Protein AF-A0A8T4YUL7-F1 (afdb_monomer)

Secondary structure (DSSP, 8-state):
----STHHHHHHHHHHHTTSEEEEEETTEEEEEE-HHHHHHTT--SSHHHHHHHHHHHHHHHHHHHHHHHHHHHHHTTTS---

Foldseek 3Di:
DPPDDPVVVVVLVVCVVVVQWDWDDDDPDIDIDGDVVVCVVVVHDPDPVRRVVVVVVVVVVVVVVVVVVVVVVVVVVVVPPDD

Nearest PDB structures (foldseek):
  6juv-assembly1_A  TM=7.118E-01  e=2.879E-03  Pyrococcus yayanosii CH1
  2co5-assembly1_A  TM=6.940E-01  e=1.424E-01  Sulfolobus turreted icosahedral virus 1
  3ov8-assembly1_A  TM=7.054E-01  e=2.131E-01  Archaeoglobus fulgidus
  2a07-assembly1_G  TM=5.560E-01  e=3.141E+00  Homo sapiens
  3qrf-assembly2_H  TM=5.421E-01  e=5.753E+00  Homo sapiens

Mean predicted aligned error: 9.63 Å

Radius of gyration: 18.89 Å; Cα contacts (8 Å, |Δi|>4): 48; chains: 1; bounding box: 47×25×51 Å

Sequence (83 aa):
VKVRGNLAYGHIRDLVDKGLITEERLGRTKVLRTTRTFADYFSLSSEPRIMRQQLEKIFQQLEAKGKRSASLESQAEQLTGGG

Solvent-accessible surface area (backbone atoms only — not comparable to full-atom values): 4970 Å² total; per-residue (Å²): 134,86,87,70,57,80,64,50,64,52,56,52,48,56,34,39,77,68,50,31,30,49,81,44,79,58,87,98,43,74,49,75,42,78,35,64,57,34,16,65,75,70,74,45,52,79,48,69,72,56,29,51,56,52,50,53,51,52,52,54,50,51,57,55,47,54,56,51,51,55,56,51,52,65,54,52,60,70,72,72,74,82,131

Structure (mmCIF, N/CA/C/O backbone):
data_AF-A0A8T4YUL7-F1
#
_entry.id   AF-A0A8T4YUL7-F1
#
loop_
_atom_site.group_PDB
_atom_site.id
_atom_site.type_symbol
_atom_site.label_atom_id
_atom_site.label_alt_id
_atom_site.label_comp_id
_atom_site.label_asym_id
_atom_site.label_entity_id
_atom_site.label_seq_id
_atom_site.pdbx_PDB_ins_code
_atom_site.Cartn_x
_atom_site.Cartn_y
_atom_site.Cartn_z
_atom_site.occupancy
_atom_site.B_iso_or_equiv
_atom_site.auth_seq_id
_atom_site.auth_comp_id
_atom_site.auth_asym_id
_atom_site.auth_atom_id
_atom_site.pdbx_PDB_model_num
ATOM 1 N N . VAL A 1 1 ? 12.982 3.351 11.434 1.00 44.25 1 VAL A N 1
ATOM 2 C CA . VAL A 1 1 ? 11.980 2.301 11.741 1.00 44.25 1 VAL A CA 1
ATOM 3 C C . VAL A 1 1 ? 12.053 1.205 10.672 1.00 44.25 1 VAL A C 1
ATOM 5 O O . VAL A 1 1 ? 11.634 1.439 9.547 1.00 44.25 1 VAL A O 1
ATOM 8 N N . LYS A 1 2 ? 12.668 0.042 10.958 1.00 45.28 2 LYS A N 1
ATOM 9 C CA . LYS A 1 2 ? 12.672 -1.127 10.049 1.00 45.28 2 LYS A CA 1
ATOM 10 C C . LYS A 1 2 ? 11.385 -1.923 10.290 1.00 45.28 2 LYS A C 1
ATOM 12 O O . LYS A 1 2 ? 11.355 -2.808 11.135 1.00 45.28 2 LYS A O 1
ATOM 17 N N . VAL A 1 3 ? 10.323 -1.608 9.553 1.00 54.12 3 VAL A N 1
ATOM 18 C CA . VAL A 1 3 ? 9.081 -2.402 9.540 1.00 54.12 3 VAL A CA 1
ATOM 19 C C . VAL A 1 3 ? 9.317 -3.647 8.674 1.00 54.12 3 VAL A C 1
ATOM 21 O O . VAL A 1 3 ? 8.869 -3.727 7.536 1.00 54.12 3 VAL A O 1
ATOM 24 N N . ARG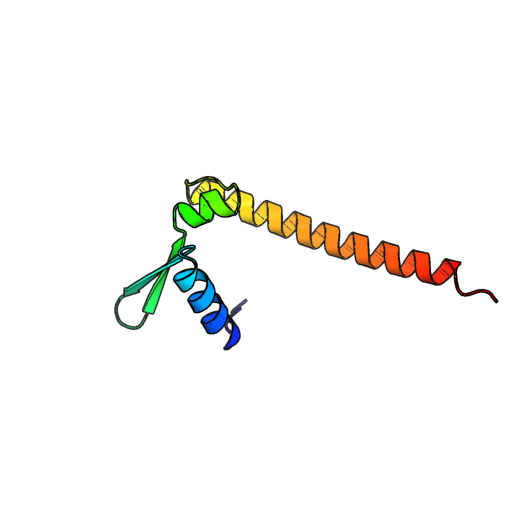 A 1 4 ? 10.162 -4.576 9.128 1.00 60.78 4 ARG A N 1
ATOM 25 C CA . ARG A 1 4 ? 10.480 -5.811 8.387 1.00 60.78 4 ARG A CA 1
ATOM 26 C C . ARG A 1 4 ? 10.481 -7.015 9.322 1.00 60.78 4 ARG A C 1
ATOM 28 O O . ARG A 1 4 ? 11.515 -7.628 9.551 1.00 60.78 4 ARG A O 1
ATOM 35 N N . GLY A 1 5 ? 9.312 -7.328 9.873 1.00 66.38 5 GLY A N 1
ATOM 36 C CA . GLY 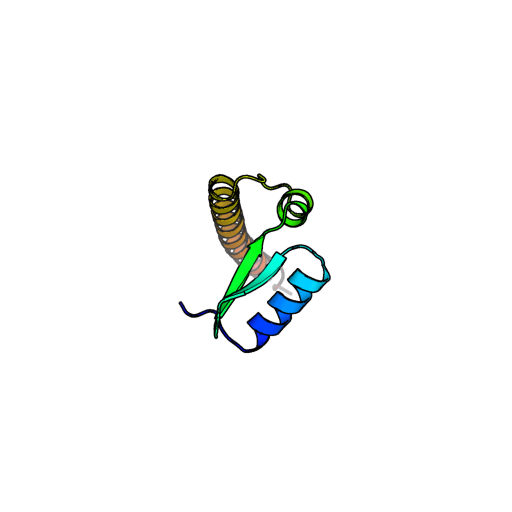A 1 5 ? 9.034 -8.675 10.374 1.00 66.38 5 GLY A CA 1
ATOM 37 C C . GLY A 1 5 ? 8.704 -9.624 9.214 1.00 66.38 5 GLY A C 1
ATOM 38 O O . GLY A 1 5 ? 8.383 -9.164 8.117 1.00 66.38 5 GLY A O 1
ATOM 39 N N . ASN A 1 6 ? 8.730 -10.941 9.452 1.00 70.81 6 ASN A N 1
ATOM 40 C CA . ASN A 1 6 ? 8.371 -11.967 8.454 1.00 70.81 6 ASN A CA 1
ATOM 41 C C . ASN A 1 6 ? 7.008 -11.721 7.778 1.00 70.81 6 ASN A C 1
ATOM 43 O O . ASN A 1 6 ? 6.834 -12.047 6.605 1.00 70.81 6 ASN A O 1
ATOM 47 N N . LEU A 1 7 ? 6.075 -11.079 8.488 1.00 79.56 7 LEU A N 1
ATOM 48 C CA . LEU A 1 7 ? 4.745 -10.719 7.990 1.00 79.56 7 LEU A CA 1
ATOM 49 C C . LEU A 1 7 ? 4.785 -9.790 6.768 1.00 79.56 7 LEU A C 1
ATOM 51 O O . LEU A 1 7 ? 3.952 -9.919 5.875 1.00 79.56 7 LEU A O 1
ATOM 55 N N . ALA A 1 8 ? 5.790 -8.913 6.664 1.00 82.75 8 ALA A N 1
ATOM 56 C CA . ALA A 1 8 ? 5.913 -7.991 5.536 1.00 82.75 8 ALA A CA 1
ATOM 57 C C . ALA A 1 8 ? 6.043 -8.736 4.196 1.00 82.75 8 ALA A C 1
ATOM 59 O O . ALA A 1 8 ? 5.470 -8.311 3.198 1.00 82.75 8 ALA A O 1
ATOM 60 N N . TYR A 1 9 ? 6.742 -9.876 4.172 1.00 85.88 9 TYR A N 1
ATOM 61 C CA . TYR A 1 9 ? 6.861 -10.700 2.966 1.00 85.88 9 TYR A CA 1
ATOM 62 C C . TYR A 1 9 ? 5.559 -11.426 2.602 1.00 85.88 9 TYR A C 1
ATOM 64 O O . TYR A 1 9 ? 5.377 -11.780 1.439 1.00 85.88 9 TYR A O 1
ATOM 72 N N . GLY A 1 10 ? 4.680 -11.685 3.577 1.00 89.38 10 GLY A N 1
ATOM 73 C CA . GLY A 1 10 ? 3.323 -12.178 3.325 1.00 89.38 10 GLY A CA 1
ATOM 74 C C . GLY A 1 10 ? 2.497 -11.108 2.620 1.00 89.38 10 GLY A C 1
ATOM 75 O O . GLY A 1 10 ? 2.061 -11.314 1.496 1.00 89.38 10 GLY A O 1
ATOM 76 N N . HIS A 1 11 ? 2.439 -9.911 3.204 1.00 90.50 11 HIS A N 1
ATOM 77 C CA . HIS A 1 11 ? 1.697 -8.791 2.620 1.00 90.50 11 HIS A CA 1
ATOM 78 C C . HIS A 1 11 ? 2.194 -8.390 1.229 1.00 90.50 11 HIS A C 1
ATOM 80 O O . HIS A 1 11 ? 1.389 -8.072 0.362 1.00 90.50 11 HIS A O 1
ATOM 86 N N . ILE A 1 12 ? 3.509 -8.417 0.987 1.00 91.50 12 ILE A N 1
ATOM 87 C CA . ILE A 1 12 ? 4.055 -8.148 -0.351 1.00 91.50 12 ILE A CA 1
ATOM 88 C C . ILE A 1 12 ? 3.525 -9.171 -1.361 1.00 91.50 12 ILE A C 1
ATOM 90 O O . ILE A 1 12 ? 3.122 -8.765 -2.445 1.00 91.50 12 ILE A O 1
ATOM 94 N N . ARG A 1 13 ? 3.487 -10.465 -1.011 1.00 91.75 13 ARG A N 1
ATOM 95 C CA . ARG A 1 13 ? 2.927 -11.504 -1.889 1.00 91.75 13 ARG A CA 1
ATOM 96 C C . ARG A 1 13 ? 1.451 -11.254 -2.170 1.00 91.75 13 ARG A C 1
ATOM 98 O O . ARG A 1 13 ? 1.086 -11.180 -3.333 1.00 91.75 13 ARG A O 1
ATOM 105 N N . ASP A 1 14 ? 0.654 -10.978 -1.141 1.00 94.12 14 ASP A N 1
ATOM 106 C CA . ASP A 1 14 ? -0.775 -10.690 -1.318 1.00 94.12 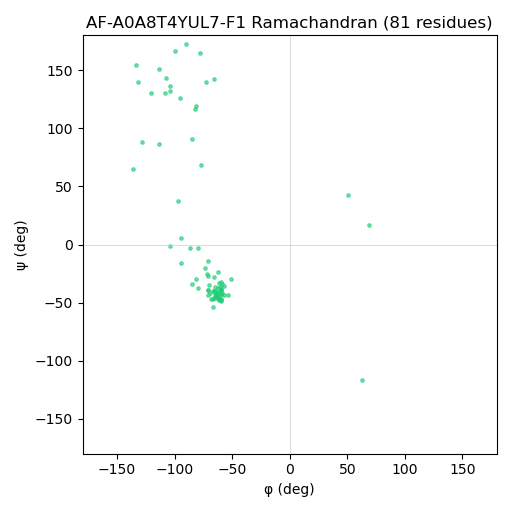14 ASP A CA 1
ATOM 107 C C . ASP A 1 14 ? -1.014 -9.472 -2.228 1.00 94.12 14 ASP A C 1
ATOM 109 O O . ASP A 1 14 ? -1.938 -9.455 -3.039 1.00 94.12 14 ASP A O 1
ATOM 113 N N . LEU A 1 15 ? -0.187 -8.428 -2.102 1.00 94.44 15 LEU A N 1
ATOM 114 C CA . LEU A 1 15 ? -0.281 -7.231 -2.941 1.00 94.44 15 LEU A CA 1
ATOM 115 C C . LEU A 1 15 ? 0.133 -7.503 -4.394 1.00 94.44 15 LEU A C 1
ATOM 117 O O . LEU A 1 15 ? -0.445 -6.903 -5.304 1.00 94.44 15 LEU A O 1
ATOM 121 N N . VAL A 1 16 ? 1.119 -8.377 -4.614 1.00 94.88 16 VAL A N 1
ATOM 122 C CA . VAL A 1 16 ? 1.530 -8.816 -5.957 1.00 94.88 16 VAL A CA 1
ATOM 123 C C . VAL A 1 16 ? 0.436 -9.674 -6.590 1.00 94.88 1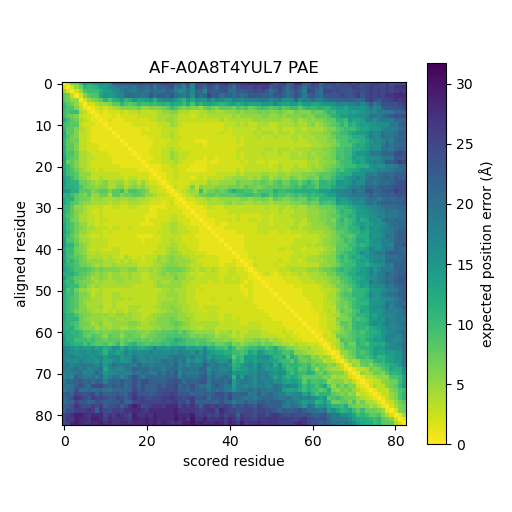6 VAL A C 1
ATOM 125 O O . VAL A 1 16 ? 0.035 -9.392 -7.716 1.00 94.88 16 VAL A O 1
ATOM 128 N N . ASP A 1 17 ? -0.105 -10.648 -5.856 1.00 95.44 17 ASP A N 1
ATOM 129 C CA . ASP A 1 17 ? -1.155 -11.557 -6.336 1.00 95.44 17 ASP A CA 1
ATOM 130 C C . ASP A 1 17 ? -2.435 -10.798 -6.713 1.00 95.44 17 ASP A C 1
ATOM 132 O O . ASP A 1 17 ? -3.120 -11.142 -7.675 1.00 95.44 17 ASP A O 1
ATOM 136 N N . LYS A 1 18 ? -2.734 -9.703 -6.004 1.00 94.69 18 LYS A N 1
ATOM 137 C CA . LYS A 1 18 ? -3.849 -8.795 -6.321 1.00 94.69 18 LYS A CA 1
ATOM 138 C C . LYS A 1 18 ? -3.550 -7.809 -7.458 1.00 94.69 18 LYS A C 1
ATOM 140 O O . LYS A 1 18 ? -4.415 -7.006 -7.801 1.00 94.69 18 LYS A O 1
ATOM 145 N N . GLY A 1 19 ? -2.337 -7.804 -8.011 1.00 94.81 19 GLY A N 1
ATOM 146 C CA . GLY A 1 19 ? -1.923 -6.871 -9.066 1.00 94.81 19 GLY A CA 1
ATOM 147 C C . GLY A 1 19 ? -1.803 -5.412 -8.608 1.00 94.81 19 GLY A C 1
ATOM 148 O O . GLY A 1 19 ? -1.767 -4.496 -9.434 1.00 94.81 19 GLY A O 1
ATOM 149 N N . LEU A 1 20 ? -1.744 -5.174 -7.296 1.00 95.31 20 LEU A N 1
ATOM 150 C CA . LEU A 1 20 ? -1.628 -3.839 -6.706 1.00 95.31 20 LEU A CA 1
ATOM 151 C C . LEU A 1 20 ? -0.172 -3.348 -6.719 1.00 95.31 20 LEU A C 1
ATOM 153 O O . LEU A 1 20 ? 0.089 -2.151 -6.821 1.00 95.31 20 LEU A O 1
ATOM 157 N N . ILE A 1 21 ? 0.803 -4.252 -6.654 1.00 95.62 21 ILE A N 1
ATOM 158 C CA . ILE A 1 21 ? 2.219 -3.903 -6.813 1.00 95.62 21 ILE A CA 1
ATOM 159 C C . ILE A 1 21 ? 2.911 -4.867 -7.773 1.00 95.62 21 ILE A C 1
ATOM 161 O O . ILE A 1 21 ? 2.516 -6.020 -7.906 1.00 95.62 21 ILE A O 1
ATOM 165 N N . THR A 1 22 ? 3.984 -4.406 -8.404 1.00 94.69 22 THR A N 1
ATOM 166 C CA . THR A 1 22 ? 4.909 -5.249 -9.171 1.00 94.69 22 THR A CA 1
ATOM 167 C C . THR A 1 22 ? 6.220 -5.403 -8.419 1.00 94.69 22 THR A C 1
ATOM 169 O O . THR A 1 22 ? 6.707 -4.433 -7.827 1.00 94.69 22 THR A O 1
ATOM 172 N N . GLU A 1 23 ? 6.823 -6.589 -8.493 1.00 93.81 23 GLU A N 1
ATOM 173 C CA . GLU A 1 23 ? 8.181 -6.835 -8.012 1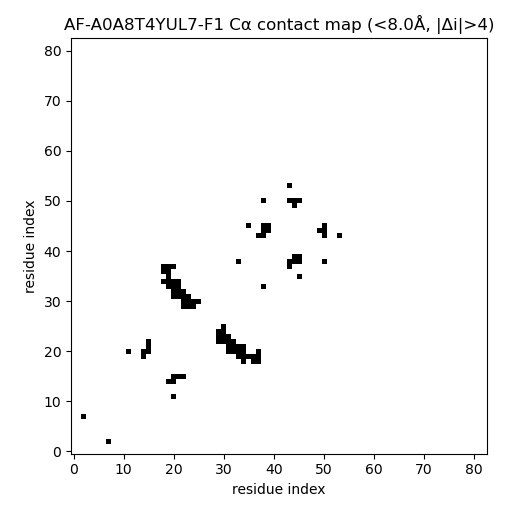.00 93.81 23 GLU A CA 1
ATOM 174 C C . GLU A 1 23 ? 9.167 -7.037 -9.171 1.00 93.81 23 GLU A C 1
ATOM 176 O O . GLU A 1 23 ? 8.935 -7.837 -10.071 1.00 93.81 23 GLU A O 1
ATOM 181 N N . GLU A 1 24 ? 10.295 -6.328 -9.129 1.00 93.12 24 GLU A N 1
ATOM 182 C CA . GLU A 1 24 ? 11.395 -6.463 -10.087 1.00 93.12 24 GLU A CA 1
ATOM 183 C C . GLU A 1 24 ? 12.674 -6.860 -9.339 1.00 93.12 24 GLU A C 1
ATOM 185 O O . GLU A 1 24 ? 13.027 -6.261 -8.317 1.00 93.12 24 GLU A O 1
ATOM 190 N N . ARG A 1 25 ? 13.374 -7.899 -9.808 1.00 91.44 25 ARG A N 1
ATOM 191 C CA . ARG A 1 25 ? 14.627 -8.350 -9.185 1.00 91.44 25 ARG A CA 1
ATOM 192 C C . ARG A 1 25 ? 15.793 -7.502 -9.682 1.00 91.44 25 ARG A C 1
ATOM 194 O O . ARG A 1 25 ? 16.158 -7.573 -10.848 1.00 91.44 25 ARG A O 1
ATOM 201 N N . LEU A 1 26 ? 16.426 -6.783 -8.761 1.00 91.56 26 LEU A N 1
ATOM 202 C CA . LEU A 1 26 ? 17.650 -6.026 -8.992 1.00 91.56 26 LEU A CA 1
ATOM 203 C C . LEU A 1 26 ? 18.792 -6.660 -8.185 1.00 91.56 26 LEU A C 1
ATOM 205 O O . LEU A 1 26 ? 19.057 -6.309 -7.030 1.00 91.56 26 LEU A O 1
ATOM 209 N N . GLY A 1 27 ? 19.434 -7.664 -8.786 1.00 91.25 27 GLY A N 1
ATOM 210 C CA . GLY A 1 27 ? 20.481 -8.458 -8.142 1.00 91.25 27 GLY A CA 1
ATOM 211 C C . GLY A 1 27 ? 19.957 -9.222 -6.920 1.00 91.25 27 GLY A C 1
ATOM 212 O O . GLY A 1 27 ? 19.092 -10.087 -7.041 1.00 91.25 27 GLY A O 1
ATOM 213 N N . ARG A 1 28 ? 20.485 -8.901 -5.731 1.00 90.00 28 ARG A N 1
ATOM 214 C CA . ARG A 1 28 ? 20.071 -9.506 -4.445 1.00 90.00 28 ARG A CA 1
ATOM 215 C C . ARG A 1 28 ? 18.878 -8.794 -3.793 1.00 90.00 28 ARG A C 1
ATOM 217 O O . ARG A 1 28 ? 18.416 -9.227 -2.739 1.00 90.00 28 ARG A O 1
ATOM 224 N N . THR A 1 29 ? 18.396 -7.711 -4.396 1.00 88.88 29 THR A N 1
ATOM 225 C CA . THR A 1 29 ? 17.307 -6.881 -3.873 1.00 88.88 29 THR A CA 1
ATOM 226 C C . THR A 1 29 ? 16.092 -6.984 -4.789 1.00 88.88 29 THR A C 1
ATOM 228 O O . THR A 1 29 ? 16.220 -7.186 -5.992 1.00 88.88 29 THR A O 1
ATOM 231 N N . LYS A 1 30 ? 14.894 -6.828 -4.224 1.00 89.00 30 LYS A N 1
ATOM 232 C CA . LYS A 1 30 ? 13.666 -6.629 -4.999 1.00 89.00 30 LYS A CA 1
ATOM 233 C C . LYS A 1 30 ? 13.249 -5.165 -4.931 1.00 89.00 30 LYS A C 1
ATOM 235 O O . LYS A 1 30 ? 13.202 -4.592 -3.840 1.00 89.00 30 LYS A O 1
ATOM 240 N N . VAL A 1 31 ? 12.942 -4.581 -6.080 1.00 93.06 31 VAL A N 1
ATOM 241 C CA . VAL A 1 31 ? 12.323 -3.262 -6.201 1.00 93.06 31 VAL A CA 1
ATOM 242 C C . VAL A 1 31 ? 10.821 -3.473 -6.323 1.00 93.06 31 VAL A C 1
ATOM 244 O O . VAL A 1 31 ? 10.368 -4.232 -7.174 1.00 93.06 31 VAL A O 1
ATOM 247 N N . LEU A 1 32 ? 10.053 -2.820 -5.455 1.00 93.62 32 LEU A N 1
ATOM 248 C CA . LEU A 1 32 ? 8.593 -2.862 -5.481 1.00 93.62 32 LEU A CA 1
ATOM 249 C C . LEU A 1 32 ? 8.068 -1.551 -6.057 1.00 93.62 32 LEU A C 1
ATOM 251 O O . LEU A 1 32 ? 8.560 -0.479 -5.691 1.00 93.62 32 LEU A O 1
ATOM 255 N N . ARG A 1 33 ? 7.072 -1.628 -6.939 1.00 93.88 33 ARG A N 1
ATOM 256 C CA . ARG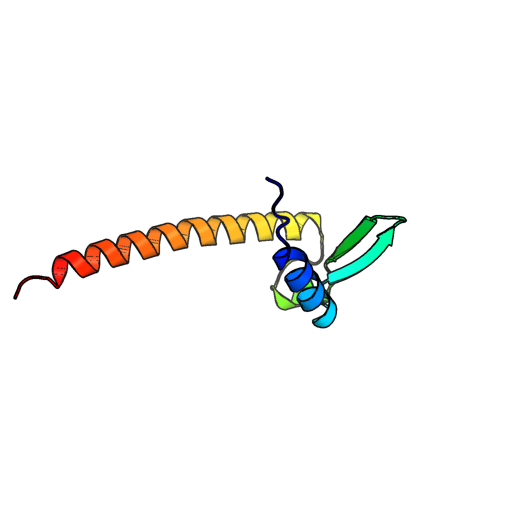 A 1 33 ? 6.415 -0.456 -7.534 1.00 93.88 33 ARG A CA 1
ATOM 257 C C . ARG A 1 33 ? 4.902 -0.594 -7.445 1.00 93.88 33 ARG A C 1
ATOM 259 O O . ARG A 1 33 ? 4.379 -1.687 -7.636 1.00 93.88 33 ARG A O 1
ATOM 266 N N . THR A 1 34 ? 4.213 0.503 -7.150 1.00 94.44 34 THR A N 1
ATOM 267 C CA . THR A 1 34 ? 2.749 0.566 -7.212 1.00 94.44 34 THR A CA 1
ATOM 268 C C . THR A 1 34 ? 2.290 0.571 -8.665 1.00 94.44 34 THR A C 1
ATOM 270 O O . THR A 1 34 ? 2.919 1.194 -9.524 1.00 94.44 34 THR A O 1
ATOM 273 N N . THR A 1 35 ? 1.215 -0.158 -8.953 1.00 94.81 35 THR A N 1
ATOM 274 C CA . THR A 1 35 ? 0.623 -0.209 -10.294 1.00 94.81 35 THR A CA 1
ATOM 275 C C . THR A 1 35 ? -0.437 0.874 -10.469 1.00 94.81 35 THR A C 1
ATOM 277 O O . THR A 1 35 ? -0.851 1.532 -9.515 1.00 94.81 35 THR A O 1
ATOM 280 N N . ARG A 1 36 ? -0.937 1.038 -11.696 1.00 93.19 36 ARG A N 1
ATOM 281 C CA . ARG A 1 36 ? -2.123 1.868 -11.939 1.00 93.19 36 ARG A CA 1
ATOM 282 C C . ARG A 1 36 ? -3.358 1.314 -11.221 1.00 93.19 36 ARG A C 1
ATOM 284 O O . ARG A 1 36 ? -4.096 2.083 -10.623 1.00 93.19 36 ARG A O 1
ATOM 291 N N . THR A 1 37 ? -3.497 -0.012 -11.164 1.00 93.56 37 THR A N 1
ATOM 292 C CA . THR A 1 37 ? -4.552 -0.693 -10.399 1.00 93.56 37 THR A CA 1
ATOM 293 C C . THR A 1 37 ? -4.531 -0.307 -8.922 1.00 93.56 37 THR A C 1
ATOM 295 O O . THR A 1 37 ? -5.588 -0.163 -8.323 1.00 93.56 37 THR A O 1
ATOM 298 N N . PHE A 1 38 ? -3.353 -0.083 -8.329 1.00 95.31 38 PHE A N 1
ATOM 299 C CA . PHE A 1 38 ? -3.252 0.453 -6.968 1.00 95.31 38 PHE A CA 1
ATOM 300 C C . PHE A 1 38 ? -3.923 1.817 -6.842 1.00 95.31 38 PHE A C 1
ATOM 302 O O . PHE A 1 38 ? -4.700 2.046 -5.917 1.00 95.31 38 PHE A O 1
ATOM 309 N N . ALA A 1 39 ? -3.605 2.724 -7.767 1.00 94.88 39 ALA A N 1
ATOM 310 C CA . ALA A 1 39 ? -4.164 4.066 -7.771 1.00 94.88 39 ALA A CA 1
ATOM 311 C C . ALA A 1 39 ? -5.690 4.009 -7.909 1.00 94.88 39 ALA A C 1
ATOM 313 O O . ALA A 1 39 ? -6.394 4.604 -7.101 1.00 94.88 39 ALA A O 1
ATOM 314 N N . ASP A 1 40 ? -6.187 3.210 -8.852 1.00 94.25 40 ASP A N 1
ATOM 315 C CA . ASP A 1 40 ? -7.620 3.054 -9.098 1.00 94.25 40 ASP A CA 1
ATOM 316 C C . ASP A 1 40 ? -8.338 2.411 -7.893 1.00 94.25 40 ASP A C 1
ATOM 318 O O . ASP A 1 40 ? -9.385 2.890 -7.466 1.00 94.25 40 ASP A O 1
ATOM 322 N N . TYR A 1 41 ? -7.752 1.373 -7.287 1.00 93.88 41 TYR A N 1
ATOM 323 C CA . TYR A 1 41 ? -8.344 0.652 -6.153 1.00 93.88 41 TYR A CA 1
ATOM 324 C C . TYR A 1 41 ? -8.490 1.526 -4.900 1.00 93.88 41 TYR A C 1
ATOM 326 O O . TYR A 1 41 ? -9.494 1.441 -4.194 1.00 93.88 41 TYR A O 1
ATOM 334 N N . PHE A 1 42 ? -7.497 2.371 -4.612 1.00 92.25 42 PHE A N 1
ATOM 335 C CA . PHE A 1 42 ? -7.518 3.272 -3.454 1.00 92.25 42 PHE A CA 1
ATOM 336 C C . PHE A 1 42 ? -8.043 4.678 -3.787 1.00 92.25 42 PHE A C 1
ATOM 338 O O . PHE A 1 42 ? -8.004 5.554 -2.921 1.00 92.25 42 PHE A O 1
ATOM 345 N N . SER A 1 43 ? -8.521 4.909 -5.016 1.00 93.88 43 SER A N 1
ATOM 346 C CA . SER A 1 43 ? -8.918 6.233 -5.522 1.00 93.88 43 SER A CA 1
ATOM 347 C C . SER A 1 43 ? -7.835 7.306 -5.310 1.00 93.88 43 SER A C 1
ATOM 349 O O . SER A 1 43 ? -8.107 8.434 -4.893 1.00 93.88 43 SER A O 1
ATOM 351 N N . LEU A 1 44 ? -6.580 6.937 -5.569 1.00 94.50 44 LEU A N 1
ATOM 352 C CA . LEU A 1 44 ? -5.401 7.796 -5.474 1.00 94.50 44 LEU A CA 1
ATOM 353 C C . LEU A 1 44 ? -4.977 8.310 -6.852 1.00 94.50 44 LEU A C 1
ATOM 355 O O . LEU A 1 44 ? -5.372 7.797 -7.897 1.00 94.50 44 LEU A O 1
ATOM 359 N N . SER A 1 45 ? -4.105 9.314 -6.856 1.00 93.25 45 SER A N 1
ATOM 360 C CA . SER A 1 45 ? -3.455 9.770 -8.080 1.00 93.25 45 SER A CA 1
ATOM 361 C C . SER A 1 45 ? -2.529 8.691 -8.645 1.00 93.25 45 SER A C 1
ATOM 363 O O . SER A 1 45 ? -1.808 8.028 -7.904 1.00 93.25 45 SER A O 1
ATOM 365 N N . SER A 1 46 ? -2.486 8.565 -9.973 1.00 89.88 46 SER A N 1
ATOM 366 C CA . SER A 1 46 ? -1.483 7.741 -10.665 1.00 89.88 46 SER A CA 1
ATOM 367 C C . SER A 1 46 ? -0.073 8.348 -10.606 1.00 89.88 46 SER A C 1
ATOM 369 O O . SER A 1 46 ? 0.904 7.658 -10.893 1.00 89.88 46 SER A O 1
ATOM 371 N N . GLU A 1 47 ? 0.062 9.626 -10.234 1.00 92.12 47 GLU A N 1
ATOM 372 C CA . GLU A 1 47 ? 1.360 10.287 -10.124 1.00 92.12 47 GLU A CA 1
ATOM 373 C C . GLU A 1 47 ? 2.039 9.961 -8.777 1.00 92.12 47 GLU A C 1
ATOM 375 O O . GLU A 1 47 ? 1.510 10.330 -7.724 1.00 92.12 47 GLU A O 1
ATOM 380 N N . PRO A 1 48 ? 3.235 9.332 -8.760 1.00 89.44 48 PRO A N 1
ATOM 381 C CA . PRO A 1 48 ? 3.840 8.809 -7.529 1.00 89.44 48 PRO A CA 1
ATOM 382 C C . PRO A 1 48 ? 4.077 9.853 -6.434 1.00 89.44 48 PRO A C 1
ATOM 384 O O . PRO A 1 48 ? 3.984 9.547 -5.245 1.00 89.44 48 PRO A O 1
ATOM 387 N N . ARG A 1 49 ? 4.392 11.095 -6.824 1.00 92.75 49 ARG A N 1
ATOM 388 C CA . ARG A 1 49 ? 4.631 12.196 -5.879 1.00 92.75 49 ARG A CA 1
ATOM 389 C C . ARG A 1 49 ? 3.351 12.564 -5.131 1.00 92.75 49 ARG A C 1
ATOM 391 O O . ARG A 1 49 ? 3.368 12.663 -3.908 1.00 92.75 49 ARG A O 1
ATOM 398 N N . ILE A 1 50 ? 2.249 12.702 -5.865 1.00 93.81 50 ILE A N 1
ATOM 399 C CA . ILE A 1 50 ? 0.936 13.048 -5.316 1.00 93.81 50 ILE A CA 1
ATOM 400 C C . ILE A 1 50 ? 0.358 11.873 -4.528 1.00 93.81 50 ILE A C 1
ATOM 402 O O . ILE A 1 50 ? -0.103 12.064 -3.405 1.00 93.81 50 ILE A O 1
ATOM 406 N N . MET A 1 51 ? 0.469 10.651 -5.056 1.00 93.88 51 MET A N 1
ATOM 407 C CA . MET A 1 51 ? 0.047 9.427 -4.368 1.00 93.88 51 MET A CA 1
ATOM 408 C C . MET A 1 51 ? 0.678 9.318 -2.976 1.00 93.88 51 MET A C 1
ATOM 410 O O . MET A 1 51 ? -0.004 9.003 -2.003 1.00 93.88 51 MET A O 1
ATOM 414 N N . ARG A 1 52 ? 1.976 9.626 -2.862 1.00 93.19 52 ARG A N 1
ATOM 415 C CA . ARG A 1 52 ? 2.692 9.597 -1.583 1.00 93.19 52 ARG A CA 1
ATOM 416 C C . ARG A 1 52 ? 2.126 10.604 -0.581 1.00 93.19 52 ARG A C 1
ATOM 418 O O . ARG A 1 52 ? 1.864 10.229 0.557 1.00 93.19 52 ARG A O 1
ATOM 425 N N . GLN A 1 53 ? 1.883 11.841 -1.013 1.00 95.12 53 GLN A N 1
ATOM 426 C CA . GLN A 1 53 ? 1.276 12.875 -0.165 1.00 95.12 53 GLN A CA 1
ATOM 427 C C . GLN A 1 53 ? -0.144 12.493 0.278 1.00 95.12 53 GLN A C 1
ATOM 429 O O . GLN A 1 53 ? -0.516 12.695 1.434 1.00 95.12 53 GLN A O 1
ATOM 434 N N . GLN A 1 54 ? -0.938 11.909 -0.625 1.00 94.81 54 GLN A N 1
ATOM 435 C CA . GLN A 1 54 ? -2.287 11.439 -0.310 1.00 94.81 54 GLN A CA 1
ATOM 436 C C . GLN A 1 54 ? -2.262 10.306 0.721 1.00 94.81 54 GLN A C 1
ATOM 438 O O . GLN A 1 54 ? -3.014 10.356 1.692 1.00 94.81 54 GLN A O 1
ATOM 443 N N . LEU A 1 55 ? -1.371 9.324 0.552 1.00 93.56 55 LEU A N 1
ATOM 444 C CA . LEU A 1 55 ? -1.192 8.236 1.515 1.00 93.56 55 LEU A CA 1
ATOM 445 C C . LEU A 1 55 ? -0.785 8.760 2.895 1.00 93.56 55 LEU A C 1
ATOM 447 O O . LEU A 1 55 ? -1.394 8.372 3.888 1.00 93.56 55 LEU A O 1
ATOM 451 N N . GLU A 1 56 ? 0.190 9.669 2.970 1.00 93.62 56 GLU A N 1
ATOM 452 C CA . GLU A 1 56 ? 0.608 10.282 4.240 1.00 93.62 56 GLU A CA 1
ATOM 453 C C . GLU A 1 56 ? -0.567 10.965 4.953 1.00 93.62 56 GLU A C 1
ATOM 455 O O . GLU A 1 56 ? -0.767 10.754 6.151 1.00 93.62 56 GLU A O 1
ATOM 460 N N . LYS A 1 57 ? -1.404 11.706 4.215 1.00 93.81 57 LYS A N 1
ATOM 461 C CA . LYS A 1 57 ? -2.606 12.344 4.769 1.00 93.81 57 LYS A CA 1
ATOM 462 C C . LYS A 1 57 ? -3.633 11.324 5.268 1.00 93.81 57 LYS A C 1
ATOM 464 O O . LYS A 1 57 ? -4.173 11.499 6.359 1.00 93.81 57 LYS A O 1
ATOM 469 N N . ILE A 1 58 ? -3.886 10.260 4.501 1.00 92.19 58 ILE A N 1
ATOM 470 C CA . ILE A 1 58 ? -4.806 9.182 4.897 1.00 92.19 58 ILE A CA 1
ATOM 471 C C . ILE A 1 58 ? -4.323 8.532 6.197 1.00 92.19 58 ILE A C 1
ATOM 473 O O . ILE A 1 58 ? -5.107 8.394 7.135 1.00 92.19 58 ILE A O 1
ATOM 477 N N . PHE A 1 59 ? -3.036 8.188 6.299 1.00 89.69 59 PHE A N 1
ATOM 478 C CA . PHE A 1 59 ? -2.489 7.578 7.513 1.00 89.69 59 PHE A CA 1
ATOM 479 C C . PHE A 1 59 ? -2.579 8.509 8.725 1.00 89.69 59 PHE A C 1
ATOM 481 O O . PHE A 1 59 ? -3.043 8.073 9.776 1.00 89.69 59 PHE A O 1
ATOM 488 N N . GLN A 1 60 ? -2.254 9.797 8.577 1.00 91.62 60 GLN A N 1
ATOM 489 C CA . GLN A 1 60 ? -2.413 10.781 9.659 1.00 91.62 60 GLN A CA 1
ATOM 490 C C . GLN A 1 60 ? -3.868 10.877 10.146 1.00 91.62 60 GLN A C 1
ATOM 492 O O . GLN A 1 60 ? -4.129 10.940 11.350 1.00 91.62 60 GLN A O 1
ATOM 497 N N . GLN A 1 61 ? -4.835 10.865 9.223 1.00 89.56 61 GLN A N 1
ATOM 498 C CA . GLN A 1 61 ? -6.257 10.889 9.570 1.00 89.56 61 GLN A CA 1
ATOM 499 C C . GLN A 1 61 ? -6.701 9.610 10.284 1.00 89.56 61 GLN A C 1
ATOM 501 O O . GLN A 1 61 ? -7.477 9.687 11.239 1.00 89.56 61 GLN A O 1
ATOM 506 N N . LEU A 1 62 ? -6.210 8.448 9.852 1.00 87.94 62 LEU A N 1
ATOM 507 C CA . LEU A 1 62 ? -6.500 7.169 10.499 1.00 87.94 62 LEU A CA 1
ATOM 508 C C . LEU A 1 62 ? -5.934 7.119 11.922 1.00 87.94 62 LEU A C 1
ATOM 510 O O . LEU A 1 62 ? -6.652 6.722 12.840 1.00 87.94 62 LEU A O 1
ATOM 514 N N . GLU A 1 63 ? -4.707 7.594 12.139 1.00 86.88 63 GLU A N 1
ATOM 515 C CA . GLU A 1 63 ? -4.112 7.681 13.479 1.00 86.88 63 GLU A CA 1
ATOM 516 C C . GLU A 1 63 ? -4.889 8.637 14.396 1.00 86.88 63 GLU A C 1
ATOM 518 O O . GLU A 1 63 ? -5.146 8.323 15.563 1.00 86.88 63 GLU A O 1
ATOM 523 N N . ALA A 1 64 ? -5.320 9.787 13.871 1.00 82.31 64 ALA A N 1
ATOM 524 C CA . ALA A 1 64 ? -6.130 10.744 14.621 1.00 82.31 64 ALA A CA 1
ATOM 525 C C . ALA A 1 64 ? -7.521 10.185 14.967 1.00 82.31 64 ALA A C 1
ATOM 527 O O . ALA A 1 64 ? -8.015 10.388 16.079 1.00 82.31 64 ALA A O 1
ATOM 528 N N . LYS A 1 65 ? -8.155 9.458 14.037 1.00 76.62 65 LYS A N 1
ATOM 529 C CA . LYS A 1 65 ? -9.470 8.838 14.246 1.00 76.62 65 LYS A CA 1
ATOM 530 C C . LYS A 1 65 ? -9.399 7.661 15.223 1.00 76.62 65 LYS A C 1
ATOM 532 O O . LYS A 1 65 ? -10.280 7.550 16.070 1.00 76.62 65 LYS A O 1
ATOM 537 N N . GLY A 1 66 ? -8.343 6.847 15.164 1.00 75.69 66 GLY A N 1
ATOM 538 C CA . GLY A 1 66 ? -8.113 5.747 16.107 1.00 75.69 66 GLY A CA 1
ATOM 539 C C . GLY A 1 66 ? -8.010 6.229 17.557 1.00 75.69 66 GLY A C 1
ATOM 540 O O . GLY A 1 66 ? -8.654 5.670 18.440 1.00 75.69 66 GLY A O 1
ATOM 541 N N . LYS A 1 67 ? -7.303 7.343 17.796 1.00 65.50 67 LYS A N 1
ATOM 542 C CA . LYS A 1 67 ? -7.228 7.975 19.128 1.00 65.50 67 LYS A CA 1
ATOM 543 C C . LYS A 1 67 ? -8.576 8.522 19.605 1.00 65.50 67 LYS A C 1
ATOM 545 O O . LYS A 1 67 ? -8.892 8.447 20.789 1.00 65.50 67 LYS A O 1
ATOM 550 N N . ARG A 1 68 ? -9.375 9.066 18.684 1.00 65.94 68 ARG A N 1
ATOM 551 C CA . ARG A 1 68 ? -10.710 9.604 18.981 1.00 65.94 68 ARG A CA 1
ATOM 552 C C . ARG A 1 68 ? -11.706 8.506 19.344 1.00 65.94 68 ARG A C 1
ATOM 554 O O . ARG A 1 68 ? -12.463 8.691 20.285 1.00 65.94 68 ARG A O 1
ATOM 561 N N . SER A 1 69 ? -11.681 7.379 18.632 1.00 66.12 69 SER A N 1
ATOM 562 C CA . SER A 1 69 ? -12.568 6.243 18.912 1.00 66.12 69 SER A CA 1
ATOM 563 C C . SER A 1 69 ? -12.258 5.619 20.274 1.00 66.12 69 SER A C 1
ATOM 565 O O . SER A 1 69 ? -13.164 5.493 21.090 1.00 66.12 69 SER A O 1
ATOM 567 N N . ALA A 1 70 ? -10.973 5.392 20.576 1.00 63.47 70 ALA A N 1
ATOM 568 C CA . ALA A 1 70 ? -10.545 4.871 21.876 1.00 63.47 70 ALA A CA 1
ATOM 569 C C . ALA A 1 70 ? -10.962 5.786 23.044 1.00 63.47 70 ALA A C 1
ATOM 571 O O . ALA A 1 70 ? -11.403 5.314 24.084 1.00 63.47 70 ALA A O 1
ATOM 572 N N . SER A 1 71 ? -10.879 7.110 22.864 1.00 64.25 71 SER A N 1
ATOM 573 C CA . SER A 1 71 ? -11.302 8.070 23.890 1.00 64.25 71 SER A CA 1
ATOM 574 C C . SER A 1 71 ? -12.824 8.136 24.082 1.00 64.25 71 SER A C 1
ATOM 576 O O . SER A 1 71 ? -13.267 8.487 25.175 1.00 64.25 71 SER A O 1
ATOM 578 N N . LEU A 1 72 ? -13.624 7.829 23.056 1.00 65.25 72 LEU A N 1
ATOM 579 C CA . LEU A 1 72 ? -15.089 7.800 23.146 1.00 65.25 72 LEU A CA 1
ATOM 580 C C . LEU A 1 72 ? -15.594 6.507 23.802 1.00 65.25 72 LEU A C 1
ATOM 582 O O . LEU A 1 72 ? -16.524 6.570 24.601 1.00 65.25 72 LEU A O 1
ATOM 586 N N . GLU A 1 73 ? -14.951 5.366 23.536 1.00 63.97 73 GLU A N 1
ATOM 587 C CA . GLU A 1 73 ? -15.257 4.090 24.205 1.00 63.97 73 GLU A CA 1
ATOM 588 C C . GLU A 1 73 ? -14.988 4.175 25.714 1.00 63.97 73 GLU A C 1
ATOM 590 O O . GLU A 1 73 ? -15.886 3.903 26.509 1.00 63.97 73 GLU A O 1
ATOM 595 N N . SER A 1 74 ? -13.832 4.719 26.120 1.00 61.47 74 SER A N 1
ATOM 596 C CA . SER A 1 74 ? -13.511 4.906 27.545 1.00 61.47 74 SER A CA 1
ATOM 597 C C . SER A 1 74 ? -14.473 5.846 28.286 1.00 61.47 74 SER A C 1
ATOM 599 O O . SER A 1 74 ? -14.567 5.775 29.510 1.00 61.47 74 SER A O 1
ATOM 601 N N . GLN A 1 75 ? -15.157 6.753 27.577 1.00 61.50 75 GLN A N 1
ATOM 602 C CA . GLN A 1 75 ? -16.164 7.652 28.156 1.00 61.50 75 GLN A CA 1
ATOM 603 C C . GLN A 1 75 ? -17.549 6.994 28.246 1.00 61.50 75 GLN A C 1
ATOM 605 O O . GLN A 1 75 ? -18.282 7.260 29.196 1.00 61.50 75 GLN A O 1
ATOM 610 N N . ALA A 1 76 ? -17.905 6.123 27.297 1.00 63.38 76 ALA A N 1
ATOM 611 C CA . ALA A 1 76 ? -19.176 5.402 27.309 1.00 63.38 76 ALA A CA 1
ATOM 612 C C . ALA A 1 76 ? -19.224 4.325 28.409 1.00 63.38 76 ALA A C 1
ATOM 614 O O . ALA A 1 76 ? -20.238 4.208 29.095 1.00 63.38 76 ALA A O 1
ATOM 615 N N . GLU A 1 77 ? -18.120 3.608 28.647 1.00 60.62 77 GLU A N 1
ATOM 616 C CA . GLU A 1 77 ? -18.035 2.581 29.703 1.00 60.62 77 GLU A CA 1
ATOM 617 C C . GLU A 1 77 ? -18.149 3.162 31.127 1.00 60.62 77 GLU A C 1
ATOM 619 O O . GLU A 1 77 ? -18.652 2.495 32.030 1.00 60.62 77 GLU A O 1
ATOM 624 N N . GLN A 1 78 ? -17.754 4.425 31.337 1.00 61.66 78 GLN A N 1
ATOM 625 C CA . GLN A 1 78 ? -17.892 5.109 32.634 1.00 61.66 78 GLN A CA 1
ATOM 626 C C . GLN A 1 78 ? -19.340 5.512 32.962 1.00 61.66 78 GLN A C 1
ATOM 628 O O . GLN A 1 78 ? -19.661 5.728 34.128 1.00 61.66 78 GLN A O 1
ATOM 633 N N . LEU A 1 79 ? -20.223 5.606 31.961 1.00 60.50 79 LEU A N 1
ATOM 634 C CA . LEU A 1 79 ? -21.617 6.032 32.135 1.00 60.50 79 LEU A CA 1
ATOM 635 C C . LEU A 1 79 ? -22.594 4.858 32.318 1.00 60.50 79 LEU A C 1
ATOM 637 O O . LEU A 1 79 ? -23.714 5.073 32.773 1.00 60.50 79 LEU A O 1
ATOM 641 N N . THR A 1 80 ? -22.191 3.625 31.993 1.00 64.88 80 THR A N 1
ATOM 642 C CA . THR A 1 80 ? -23.059 2.432 32.061 1.00 64.88 80 THR A CA 1
ATOM 643 C C . THR A 1 80 ? -22.777 1.517 33.260 1.00 64.88 80 THR A C 1
ATOM 645 O O . THR A 1 80 ? -23.460 0.512 33.427 1.00 64.88 80 THR A O 1
ATOM 648 N N . GLY A 1 81 ? -21.789 1.841 34.102 1.00 58.69 81 GLY A N 1
ATOM 649 C CA . GLY A 1 81 ? -21.321 1.009 35.222 1.00 58.69 81 GLY A CA 1
ATOM 650 C C . GLY A 1 81 ? -21.895 1.359 36.600 1.00 58.69 81 GLY A C 1
ATOM 651 O O . GLY A 1 81 ? -21.159 1.312 37.582 1.00 58.69 81 GLY A O 1
ATOM 652 N N . GLY A 1 82 ? -23.170 1.742 36.686 1.00 54.12 82 GLY A N 1
ATOM 653 C CA . GLY A 1 82 ? -23.847 2.032 37.954 1.00 54.12 82 GLY A CA 1
ATOM 654 C C . GLY A 1 82 ? -25.164 1.273 38.078 1.00 54.12 82 GLY A C 1
ATOM 655 O O . GLY A 1 82 ? -26.207 1.801 37.698 1.00 54.12 82 GLY A O 1
ATOM 656 N N . GLY A 1 83 ? -25.096 0.049 38.601 1.00 41.47 83 GLY A N 1
ATOM 657 C CA . GLY A 1 83 ? -26.233 -0.797 38.965 1.00 41.47 83 GLY A CA 1
ATOM 658 C C . GLY A 1 83 ? -25.781 -1.906 39.895 1.00 41.47 83 GLY A C 1
ATOM 659 O O . GLY A 1 83 ? -25.019 -2.768 39.409 1.00 41.47 83 GLY A O 1
#

pLDDT: mean 82.84, std 15.02, range [41.47, 95.62]

===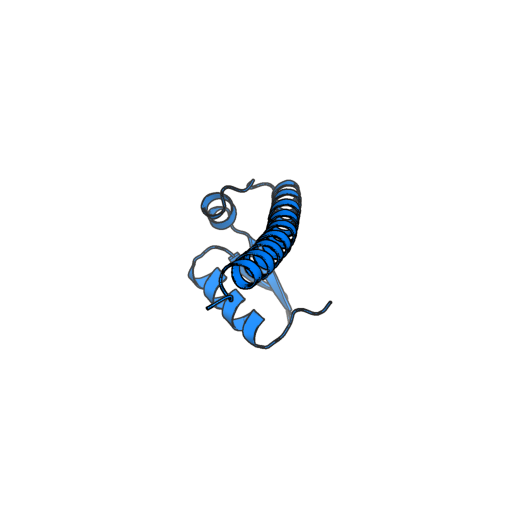 Feature glossary ===
The record interleaves many kinds of information about one protein. Here is each kind framed as the question it answers.

Q: What does the local fold look like, residue by residue?
A: The Foldseek 3Di string encodes local tertiary geometry as a 20-letter alphabet — one character per residue — derived from the relative positions of nearby Cα atoms. Unlike the amino-acid sequence, 3Di is a direct function of the 3D structure, so two proteins with the same fold have similar 3Di strings even at low sequence identity.

Q: Which residues are in helices, strands, or loops?
A: The SS8 string is DSSP's per-residue secondary-structure call. α-helix (H) means an i→i+4 H-bond ladder; β-strand (E) means the residue participates in a β-sheet; 3₁₀ (G) and π (I) are tighter and wider helices; T/S are turns/bends; '-' is loop.

Q: How big and how compact is the whole molecule?
A: Radius of gyration (Rg) is the root-mean-square distance of Cα atoms from their centroid — a single number for overall size and compactness. A globular domain of N residues has Rg ≈ 2.2·N^0.38 Å; an extended or disordered chain has a much larger Rg. The Cα contact count is the number of residue pairs whose Cα atoms are within 8 Å and are more than four positions apart in sequence — a standard proxy for tertiary packing density. The bounding box is the smallest axis-aligned box enclosing all Cα atoms.

Q: Where is each backbone atom in 3D?
A: Structure coordinates are given as an mmCIF _atom_site loop: one row per atom with element, residue name, chain id, sequence number, and x/y/z position in Å. Only the four main-chain atoms per residue are included here; side chains are omitted to keep the record compact.

Q: What is the amino-acid chain?
A: Primary structure: the covalent order of the twenty standard amino acids along the backbone. Two proteins with the same sequence will (almost always) fold to the same structure; two with 30% identity often share a fold but not the details.

Q: What if only a Cα trace is available?
A: Three-state secondary structure (P-SEA) collapses the eight DSSP classes into helix (a), strand (b), and coil (c). P-SEA assigns these from Cα geometry alone — distances and angles — without requiring backbone oxygens, so it works on any Cα trace.

Q: What family and function is it annotated with?
A: Database cross-references. InterPro integrates a dozen domain/family signature databases into unified entries with residue-range hits. GO terms attach function/process/location labels with evidence codes. CATH codes position the fold in a four-level structural taxonomy. Org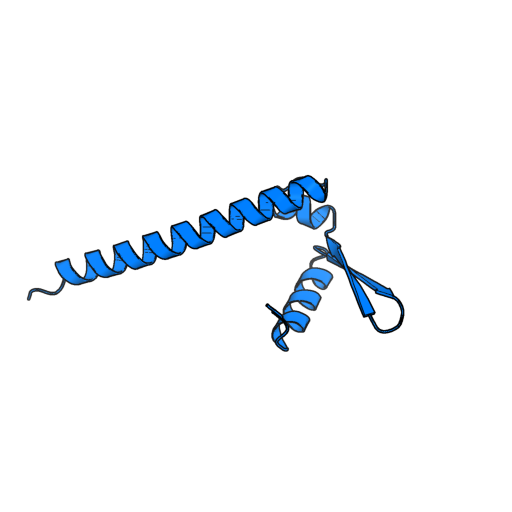anism is the NCBI-taxonomy species name.

Q: How confident is the AlphaFold model at each residue?
A: pLDDT is the predicted lDDT-Cα score: AlphaFold's confidence that the local enviro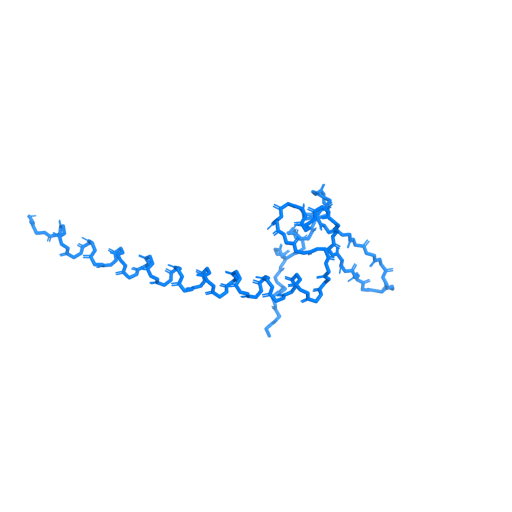nment of each residue (all inter-atomic distances within 15 Å) is correctly placed. It is a per-residue number between 0 and 100, with higher meaning more reliable.

Q: How mobile is each atom in the crystal?
A: B-factor (Debye–Waller factor) reflects atomic displacement in the crystal lattice. It is an experimental observable (units Å²), not a prediction; low values mean the atom is pinned down, high values mean it moves or is heterogeneous across the crystal.

Q: Which residues are buried vs exposed?
A: SASA measures how much of the protein is reachable by solvent. It is computed by rolling a water-sized probe over the atomic surface and summing the exposed area (Å²). Per-residue SASA distinguishes core (buried, low SASA) from surface (exposed, high SASA) residues; total SASA is a whole-molecule size measure.

Q: What do the diagnostic plots show?
A: Plot images: a contact map (which residues are close in 3D, as an N×N binary image), a Ramachandran scatter (backbone torsion angles, revealing secondary-structure composition at a glance), and — for AlphaFold structures — a PAE heatmap (pairwise prediction confidence).

Q: What known structures does this most resemble?
A: The Foldseek neighbor list gives the closest experimentally determined structures in the PDB, ranked by structural alignment. TM-score near 1 means near-identical fold; near 0.3 means only rough topology match. This is how one finds what a novel AlphaFold prediction most resembles in the solved-structure universe.

Q: Are the domains correctly placed relative to each other?
A: Predicted aligned error is AlphaFold's pairwise confidence. Unlike pLDDT (per-residue), PAE is per-residue-pair and captures whether two parts of the structure are correctly placed relative to each other. Units are ångströms of expected positional error.

Q: What do the rendered images show?
A: Structure images are PyMOL renders from six orthogonal camera directions. Cartoon representation draws helices as coils and strands as arrows; sticks shows the backbone as bonds; surface shows the solvent-excluded envelope. Rainbow coloring maps sequence position to hue (blue→red, N→C); chain coloring assigns a distinct color per polypeptide.

Q: What are the backbone torsion angles?
A: φ (phi) and ψ (psi) are the two rotatable backbone dihedrals per residue: φ is the C(i-1)–N–Cα–C torsion, ψ is the N–Cα–C–N(i+1) torsion, both in degrees on (−180°, 180°]. α-helical residues cluster near (−60°, −45°); β-strand residues near (−120°, +130°). A Ramachandran plot is simply a scatter of (φ, ψ) for every residue.